Protein AF-A0A8J2ZD52-F1 (afdb_monomer_lite)

Radius of gyration: 16.32 Å; chains: 1; bounding box: 37×43×47 Å

pLDDT: mean 86.63, std 12.31, range [47.31, 97.62]

Foldseek 3Di:
DDDDPDPCDPPLLVLLLLLLQLLLLLLLLLVQQVDPVLADPDPVLNVVLVVLSVQSVVLNVVSLVVCCVQVNDPSSVVSVVNNVVSSVVVVVVHDDSCSSVSSNVSSVSSVVSSCCSVVVVD

Secondary structure (DSSP, 8-state):
----------TTHHHHHHHHHHHHHHHHHHHHT-SGGGS-SSHHHHHHHHHHHHHHHHHHHHHHHHHHHHT-HHHHHHHHHHHHHHHHHHHHT---TTHHHHHHHHHHHHHHHHHHHHHH--

Structure (mmCIF, N/CA/C/O backbone):
data_AF-A0A8J2ZD52-F1
#
_entry.id   AF-A0A8J2ZD52-F1
#
loop_
_atom_site.group_PDB
_atom_site.id
_atom_site.type_symbol
_atom_site.label_atom_id
_atom_site.label_alt_id
_atom_site.label_comp_id
_atom_site.label_asym_id
_atom_site.label_entity_id
_atom_site.label_seq_id
_atom_site.pdbx_PDB_ins_code
_atom_site.Cartn_x
_atom_site.Cartn_y
_atom_site.Cartn_z
_atom_site.occupancy
_atom_site.B_iso_or_equiv
_atom_site.auth_seq_id
_atom_site.auth_comp_id
_atom_site.auth_asym_id
_atom_site.auth_atom_id
_atom_site.pdbx_PDB_model_num
ATOM 1 N N . MET A 1 1 ? -13.606 32.016 28.770 1.00 55.00 1 MET A N 1
ATOM 2 C CA . MET A 1 1 ? -12.824 31.539 27.611 1.00 55.00 1 MET A CA 1
ATOM 3 C C . MET A 1 1 ? -13.197 30.084 27.417 1.00 55.00 1 MET A C 1
ATOM 5 O O . MET A 1 1 ? -12.758 29.250 28.192 1.00 55.00 1 MET A O 1
ATOM 9 N N . GLU A 1 2 ? -14.104 29.817 26.479 1.00 53.78 2 GLU A N 1
ATOM 10 C CA . GLU A 1 2 ? -14.565 28.468 26.140 1.00 53.78 2 GLU A CA 1
ATOM 11 C C . GLU A 1 2 ? -13.387 27.697 25.523 1.00 53.78 2 GLU A C 1
ATOM 13 O O . GLU A 1 2 ? -12.883 28.085 24.465 1.00 53.78 2 GLU A O 1
ATOM 18 N N . SER A 1 3 ? -12.888 26.653 26.186 1.00 60.78 3 SER A N 1
ATOM 19 C CA . SER A 1 3 ? -11.878 25.772 25.598 1.00 60.78 3 SER A CA 1
ATOM 20 C C . SER A 1 3 ? -12.531 24.998 24.456 1.00 60.78 3 SER A C 1
ATOM 22 O O . SER A 1 3 ? -13.351 24.111 24.696 1.00 60.78 3 SER A O 1
ATOM 24 N N . ARG A 1 4 ? -12.201 25.353 23.209 1.00 60.22 4 ARG A N 1
ATOM 25 C CA . ARG A 1 4 ? -12.609 24.572 22.037 1.00 60.22 4 ARG A CA 1
ATOM 26 C C . ARG A 1 4 ? -12.129 23.127 22.219 1.00 60.22 4 ARG A C 1
ATOM 28 O O . ARG A 1 4 ? -10.948 22.944 22.513 1.00 60.22 4 ARG A O 1
ATOM 35 N N . PRO A 1 5 ? -12.993 22.114 22.052 1.00 59.62 5 PRO A N 1
ATOM 36 C CA . PRO A 1 5 ? -12.543 20.734 22.055 1.00 59.62 5 PRO A CA 1
ATOM 37 C C . PRO A 1 5 ? -11.605 20.536 20.861 1.00 59.62 5 PRO A C 1
ATOM 39 O O . PRO A 1 5 ? -12.011 20.685 19.708 1.00 59.62 5 PRO A O 1
ATOM 42 N N . GLU A 1 6 ? -10.336 20.251 21.150 1.00 54.97 6 GLU A N 1
ATOM 43 C CA . GLU A 1 6 ? -9.373 19.794 20.152 1.00 54.97 6 GLU A CA 1
ATOM 44 C C . GLU A 1 6 ? -9.953 18.547 19.468 1.00 54.97 6 GLU A C 1
ATOM 46 O O . GLU A 1 6 ? -10.402 17.629 20.166 1.00 54.97 6 GLU A O 1
ATOM 51 N N . PRO A 1 7 ? -9.999 18.487 18.126 1.00 53.00 7 PRO A N 1
ATOM 52 C CA . PRO A 1 7 ? -10.493 17.311 17.431 1.00 53.00 7 PRO A CA 1
ATOM 53 C C . PRO A 1 7 ? -9.597 16.121 17.782 1.00 53.00 7 PRO A C 1
ATOM 55 O O . PRO A 1 7 ? -8.461 16.007 17.322 1.00 53.00 7 PRO A O 1
ATOM 58 N N . HIS A 1 8 ? -10.117 15.230 18.625 1.00 53.69 8 HIS A N 1
ATOM 59 C CA . HIS A 1 8 ? -9.442 14.007 19.026 1.00 53.69 8 HIS A CA 1
ATOM 60 C C . HIS A 1 8 ? -9.536 13.014 17.866 1.00 53.69 8 HIS A C 1
ATOM 62 O O . HIS A 1 8 ? -10.461 12.207 17.776 1.00 53.69 8 HIS A O 1
ATOM 68 N N . TYR A 1 9 ? -8.611 13.125 16.914 1.00 52.84 9 TYR A N 1
ATOM 69 C CA . TYR A 1 9 ? -8.440 12.086 15.910 1.00 52.84 9 TYR A CA 1
ATOM 70 C C . TYR A 1 9 ? -7.963 10.824 16.632 1.00 52.84 9 TYR A C 1
ATOM 72 O O . TYR A 1 9 ? -6.941 10.897 17.320 1.00 52.84 9 TYR A O 1
ATOM 80 N N . PRO A 1 10 ? -8.669 9.684 16.509 1.00 57.59 10 PRO A N 1
ATOM 81 C CA . PRO A 1 10 ? -8.212 8.448 17.120 1.00 57.59 10 PRO A CA 1
ATOM 82 C C . PRO A 1 10 ? -6.805 8.174 16.597 1.00 57.59 10 PRO A C 1
ATOM 84 O O . PRO A 1 10 ? -6.560 8.209 15.387 1.00 57.59 10 PRO A O 1
ATOM 87 N N . SER A 1 11 ? -5.860 7.970 17.507 1.00 60.28 11 SER A N 1
ATOM 88 C CA . SER A 1 11 ? -4.425 7.902 17.220 1.00 60.28 11 SER A CA 1
ATOM 89 C C . SER A 1 11 ? -4.063 6.793 16.213 1.00 60.28 11 SER A C 1
ATOM 91 O O . SER A 1 11 ? -3.005 6.858 15.588 1.00 60.28 11 SER A O 1
ATOM 93 N N . GLY A 1 12 ? -4.965 5.832 15.968 1.00 61.72 12 GLY A N 1
ATOM 94 C CA . GLY A 1 12 ? -4.857 4.794 14.938 1.00 61.72 12 GLY A CA 1
ATOM 95 C C . GLY A 1 12 ? -5.259 5.212 13.513 1.00 61.72 12 GLY A C 1
ATOM 96 O O . GLY A 1 12 ? -4.877 4.546 12.549 1.00 61.72 12 GLY A O 1
ATOM 97 N N . MET A 1 13 ? -5.970 6.330 13.322 1.00 73.56 13 MET A N 1
ATOM 98 C CA . MET A 1 13 ? -6.476 6.743 12.001 1.00 73.56 13 MET A CA 1
ATOM 99 C C . MET A 1 13 ? -5.361 7.178 11.041 1.00 73.56 13 MET A C 1
ATOM 101 O O . MET A 1 13 ? -5.423 6.890 9.846 1.00 73.56 13 MET A O 1
ATOM 105 N N . GLN A 1 14 ? -4.323 7.845 11.550 1.00 83.31 14 GLN A N 1
ATOM 106 C CA . GLN A 1 14 ? -3.182 8.280 10.740 1.00 83.31 14 GLN A CA 1
ATOM 107 C C . GLN A 1 14 ? -2.326 7.113 10.213 1.00 83.31 14 GLN A C 1
ATOM 109 O O . GLN A 1 14 ? -2.099 7.068 9.000 1.00 83.31 14 GLN A O 1
ATOM 114 N N . PRO A 1 15 ? -1.872 6.147 11.042 1.00 88.69 15 PRO A N 1
ATOM 115 C CA . PRO A 1 15 ? -1.102 5.012 10.535 1.00 88.69 15 PRO A CA 1
ATOM 116 C C . PRO A 1 15 ? -1.939 4.114 9.613 1.00 88.69 15 PRO A C 1
ATOM 118 O O . PRO A 1 15 ? -1.417 3.654 8.596 1.00 88.69 15 PRO A O 1
ATOM 121 N N . PHE A 1 16 ? -3.244 3.959 9.881 1.00 92.25 16 PHE A N 1
ATOM 122 C CA . PHE A 1 16 ? -4.176 3.297 8.966 1.00 92.25 16 PHE A CA 1
ATOM 123 C C . PHE A 1 16 ? -4.179 3.967 7.585 1.00 92.25 16 PHE A C 1
ATOM 125 O O . PHE A 1 16 ? -3.859 3.320 6.587 1.00 92.25 16 PHE A O 1
ATOM 132 N N . LEU A 1 17 ? -4.475 5.270 7.527 1.00 93.62 17 LEU A N 1
ATOM 133 C CA . LEU A 1 17 ? -4.542 6.027 6.277 1.00 93.62 17 LEU A CA 1
ATOM 134 C C . LEU A 1 17 ? -3.231 5.928 5.486 1.00 93.62 17 LEU A C 1
ATOM 136 O O . LEU A 1 17 ? -3.247 5.628 4.291 1.00 93.62 17 LEU A O 1
ATOM 140 N N . LEU A 1 18 ? -2.096 6.145 6.156 1.00 94.56 18 LEU A N 1
ATOM 141 C CA . LEU A 1 18 ? -0.779 6.079 5.526 1.00 94.56 18 LEU A CA 1
ATOM 142 C C . LEU A 1 18 ? -0.466 4.678 5.002 1.00 94.56 18 LEU A C 1
ATOM 144 O O . LEU A 1 18 ? 0.028 4.553 3.882 1.00 94.56 18 LEU A O 1
ATOM 148 N N . SER A 1 19 ? -0.788 3.627 5.762 1.00 95.19 19 SER A N 1
ATOM 149 C CA . SER A 1 19 ? -0.584 2.249 5.308 1.00 95.19 19 SER A CA 1
ATOM 150 C C . SER A 1 19 ? -1.376 1.960 4.029 1.00 95.19 19 SER A C 1
ATOM 152 O O . SER A 1 19 ? -0.798 1.489 3.052 1.00 95.19 19 SER A O 1
ATOM 154 N N . VAL A 1 20 ? -2.661 2.333 3.976 1.00 96.50 20 VAL A N 1
ATOM 155 C CA . VAL A 1 20 ? -3.531 2.120 2.809 1.00 96.50 20 VAL A CA 1
ATOM 156 C C . VAL A 1 20 ? -2.992 2.873 1.590 1.00 96.50 20 VAL A C 1
ATOM 158 O O . VAL A 1 20 ? -2.890 2.303 0.502 1.00 96.50 20 VAL A O 1
ATOM 161 N N . VAL A 1 21 ? -2.587 4.133 1.759 1.00 96.69 21 VAL A N 1
ATOM 162 C CA . VAL A 1 21 ? -2.030 4.946 0.667 1.00 96.69 21 VAL A CA 1
ATOM 163 C C . VAL A 1 21 ? -0.717 4.360 0.141 1.00 96.69 21 VAL A C 1
ATOM 165 O O . VAL A 1 21 ? -0.555 4.220 -1.074 1.00 96.69 21 VAL A O 1
ATOM 168 N N . LEU A 1 22 ? 0.207 3.984 1.028 1.00 96.19 22 LEU A N 1
ATOM 169 C CA . LEU A 1 22 ? 1.513 3.445 0.640 1.00 96.19 22 LEU A CA 1
ATOM 170 C C . LEU A 1 22 ? 1.392 2.067 -0.014 1.00 96.19 22 LEU A C 1
ATOM 172 O O . LEU A 1 22 ? 1.994 1.841 -1.062 1.00 96.19 22 LEU A O 1
ATOM 176 N N . LEU A 1 23 ? 0.582 1.166 0.547 1.00 96.69 23 LEU A N 1
ATOM 177 C CA . LEU A 1 23 ? 0.365 -0.173 -0.007 1.00 96.69 23 LEU A CA 1
ATOM 178 C C . LEU A 1 23 ? -0.280 -0.111 -1.400 1.00 96.69 23 LEU A C 1
ATOM 180 O O . LEU A 1 23 ? 0.178 -0.788 -2.324 1.00 96.69 23 LEU A O 1
ATOM 184 N N . SER A 1 24 ? -1.280 0.759 -1.576 1.00 97.00 24 SER A N 1
ATOM 185 C CA . SER A 1 24 ? -1.884 1.042 -2.883 1.00 97.00 24 SER A CA 1
ATOM 186 C C . SER A 1 24 ? -0.858 1.577 -3.876 1.00 97.00 24 SER A C 1
ATOM 188 O O . SER A 1 24 ? -0.719 1.041 -4.977 1.00 97.00 24 SER A O 1
ATOM 190 N N . GLY A 1 25 ? -0.098 2.603 -3.477 1.00 94.00 25 GLY A N 1
ATOM 191 C CA . GLY A 1 25 ? 0.928 3.209 -4.319 1.00 94.00 25 GLY A CA 1
ATOM 192 C C . GLY A 1 25 ? 1.998 2.199 -4.727 1.00 94.00 25 GLY A C 1
ATOM 193 O O . GLY A 1 25 ? 2.364 2.133 -5.898 1.00 94.00 25 GLY A O 1
ATOM 194 N N . ALA A 1 26 ? 2.456 1.355 -3.802 1.00 94.31 26 ALA A N 1
ATOM 195 C CA . ALA A 1 26 ? 3.426 0.302 -4.082 1.00 94.31 26 ALA A CA 1
ATOM 196 C C . ALA A 1 26 ? 2.921 -0.682 -5.144 1.00 94.31 26 ALA A C 1
ATOM 198 O O . ALA A 1 26 ? 3.643 -0.962 -6.108 1.00 94.31 26 ALA A O 1
ATOM 199 N N . ALA A 1 27 ? 1.686 -1.170 -4.984 1.00 93.62 27 ALA A N 1
ATOM 200 C CA . ALA A 1 27 ? 1.049 -2.090 -5.919 1.00 93.62 27 ALA A CA 1
ATOM 201 C C . ALA A 1 27 ? 0.817 -1.434 -7.291 1.00 93.62 27 ALA A C 1
ATOM 203 O O . ALA A 1 27 ? 1.099 -2.042 -8.324 1.00 93.62 27 ALA A O 1
ATOM 204 N N . PHE A 1 28 ? 0.378 -0.175 -7.320 1.00 93.06 28 PHE A N 1
ATOM 205 C CA . PHE A 1 28 ? 0.145 0.571 -8.555 1.00 93.06 28 PHE A CA 1
ATOM 206 C C . PHE A 1 28 ? 1.445 0.873 -9.317 1.00 93.06 28 PHE A C 1
ATOM 208 O O . PHE A 1 28 ? 1.539 0.663 -10.525 1.00 93.06 28 PHE A O 1
ATOM 215 N N . ILE A 1 29 ? 2.494 1.308 -8.618 1.00 90.94 29 ILE A N 1
ATOM 216 C CA . ILE A 1 29 ? 3.824 1.519 -9.209 1.00 90.94 29 ILE A CA 1
ATOM 217 C C . ILE A 1 29 ? 4.360 0.196 -9.776 1.00 90.94 29 ILE A C 1
ATOM 219 O O . ILE A 1 29 ? 4.927 0.182 -10.873 1.00 90.94 29 ILE A O 1
ATOM 223 N N . HIS A 1 30 ? 4.137 -0.921 -9.074 1.00 90.06 30 HIS A N 1
ATOM 224 C CA . HIS A 1 30 ? 4.529 -2.248 -9.542 1.00 90.06 30 HIS A CA 1
ATOM 225 C C . HIS A 1 30 ? 3.837 -2.627 -10.866 1.00 90.06 30 HIS A C 1
ATOM 227 O O . HIS A 1 30 ? 4.514 -3.068 -11.796 1.00 90.06 30 HIS A O 1
ATOM 233 N N . THR A 1 31 ? 2.523 -2.407 -11.010 1.00 88.75 31 THR A N 1
ATOM 234 C CA . THR A 1 31 ? 1.813 -2.715 -12.272 1.00 88.75 31 THR A CA 1
ATOM 235 C C . THR A 1 31 ? 2.278 -1.843 -13.439 1.00 88.75 31 THR A C 1
ATOM 237 O O . THR A 1 31 ? 2.361 -2.322 -14.570 1.00 88.75 31 THR A O 1
ATOM 240 N N . ARG A 1 32 ? 2.647 -0.584 -13.179 1.00 85.69 32 ARG A N 1
ATOM 241 C CA . ARG A 1 32 ? 3.154 0.349 -14.202 1.00 85.69 32 ARG A CA 1
ATOM 242 C C . ARG A 1 32 ? 4.606 0.095 -14.611 1.00 85.69 32 ARG A C 1
ATOM 244 O O . ARG A 1 32 ? 4.987 0.468 -15.717 1.00 85.69 32 ARG A O 1
ATOM 251 N N . SER A 1 33 ? 5.394 -0.565 -13.764 1.00 82.06 33 SER A N 1
ATOM 252 C CA . SER A 1 33 ? 6.826 -0.818 -14.002 1.00 82.06 33 SER A CA 1
ATOM 253 C C . SER A 1 33 ? 7.113 -2.241 -14.494 1.00 82.06 33 SER A C 1
ATOM 255 O O . SER A 1 33 ? 8.250 -2.696 -14.457 1.00 82.06 33 SER A O 1
ATOM 257 N N . ALA A 1 34 ? 6.092 -2.969 -14.961 1.00 73.38 34 ALA A N 1
ATOM 258 C CA . ALA A 1 34 ? 6.217 -4.371 -15.368 1.00 73.38 34 ALA A CA 1
ATOM 259 C C . ALA A 1 34 ? 7.054 -4.596 -16.646 1.00 73.38 34 ALA A C 1
ATOM 261 O O . ALA A 1 34 ? 7.399 -5.746 -16.950 1.00 73.38 34 ALA A O 1
ATOM 262 N N . VAL A 1 35 ? 7.386 -3.527 -17.379 1.00 78.19 35 VAL A N 1
ATOM 263 C CA . VAL A 1 35 ? 8.206 -3.563 -18.600 1.00 78.19 35 VAL A CA 1
ATOM 264 C C . VAL A 1 35 ? 9.618 -4.068 -18.268 1.00 78.19 35 VAL A C 1
ATOM 266 O O . VAL A 1 35 ? 10.196 -3.579 -17.297 1.00 78.19 35 VAL A O 1
ATOM 269 N N . PRO A 1 36 ? 10.195 -5.016 -19.039 1.00 72.69 36 PRO A N 1
ATOM 270 C CA . PRO A 1 36 ? 11.502 -5.612 -18.738 1.00 72.69 36 PRO A CA 1
ATOM 271 C C . PRO A 1 36 ? 12.624 -4.595 -18.502 1.00 72.69 36 PRO A C 1
ATOM 273 O O . PRO A 1 36 ? 13.424 -4.779 -17.593 1.00 72.69 36 PRO A O 1
ATOM 276 N N . GLU A 1 37 ? 12.629 -3.502 -19.263 1.00 76.81 37 GLU A N 1
ATOM 277 C CA . GLU A 1 37 ? 13.636 -2.432 -19.211 1.00 76.81 37 GLU A CA 1
ATOM 278 C C . GLU A 1 37 ? 13.652 -1.658 -17.886 1.00 76.81 37 GLU A C 1
ATOM 280 O O . GLU A 1 37 ? 14.659 -1.054 -17.529 1.00 76.81 37 GLU A O 1
ATOM 285 N N . MET A 1 38 ? 12.543 -1.678 -17.142 1.00 75.25 38 MET A N 1
ATOM 286 C CA . MET A 1 38 ? 12.415 -1.001 -15.851 1.00 75.25 38 MET A CA 1
ATOM 287 C C . MET A 1 38 ? 12.604 -1.948 -14.668 1.00 75.25 38 MET A C 1
ATOM 289 O O . MET A 1 38 ? 12.500 -1.510 -13.526 1.00 75.25 38 MET A O 1
ATOM 293 N N . ARG A 1 39 ? 12.839 -3.243 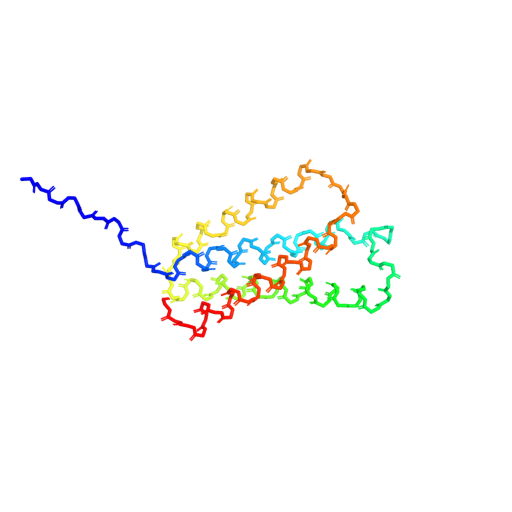-14.896 1.00 81.19 39 ARG A N 1
ATOM 294 C CA . ARG A 1 39 ? 12.957 -4.210 -13.801 1.00 81.19 39 ARG A CA 1
ATOM 295 C C . ARG A 1 39 ? 14.299 -4.070 -13.081 1.00 81.19 39 ARG A C 1
ATOM 297 O O . ARG A 1 39 ? 15.286 -3.659 -13.690 1.00 81.19 39 ARG A O 1
ATOM 304 N N . PRO A 1 40 ? 14.372 -4.451 -11.794 1.00 80.62 40 PRO A N 1
ATOM 305 C CA . PRO A 1 40 ? 15.653 -4.561 -11.110 1.00 80.62 40 PRO A CA 1
ATOM 306 C C . PRO A 1 40 ? 16.604 -5.487 -11.885 1.00 80.62 40 PRO A C 1
ATOM 308 O O . PRO A 1 40 ? 16.240 -6.614 -12.209 1.00 80.62 40 PRO A O 1
ATOM 311 N N . ALA A 1 41 ? 17.831 -5.030 -12.152 1.00 84.38 41 ALA A N 1
ATOM 312 C CA . ALA A 1 41 ? 18.820 -5.798 -12.919 1.00 84.38 41 ALA A CA 1
ATOM 313 C C . ALA A 1 41 ? 19.261 -7.097 -12.214 1.00 84.38 41 ALA A C 1
ATOM 315 O O . ALA A 1 41 ? 19.651 -8.068 -12.856 1.00 84.38 41 ALA A O 1
ATOM 316 N N . ASN A 1 42 ? 19.191 -7.124 -10.881 1.00 86.81 42 ASN A N 1
ATOM 317 C CA . ASN A 1 42 ? 19.498 -8.306 -10.085 1.00 86.81 42 ASN A CA 1
ATOM 318 C C . ASN A 1 42 ? 18.278 -9.242 -10.011 1.00 86.81 42 ASN A C 1
ATOM 320 O O . ASN A 1 42 ? 17.214 -8.842 -9.535 1.00 86.81 42 ASN A O 1
ATOM 324 N N . ALA A 1 43 ? 18.463 -10.513 -10.379 1.00 88.44 43 ALA A N 1
ATOM 325 C CA . ALA A 1 43 ? 17.428 -11.548 -10.333 1.00 88.44 43 ALA A CA 1
ATOM 326 C C . ALA A 1 43 ? 16.794 -11.722 -8.940 1.00 88.44 43 ALA A C 1
ATOM 328 O O . ALA A 1 43 ? 15.587 -11.952 -8.830 1.00 88.44 43 ALA A O 1
ATOM 329 N N . THR A 1 44 ? 17.575 -11.589 -7.864 1.00 89.19 44 THR A N 1
ATOM 330 C CA . THR A 1 44 ? 17.045 -11.660 -6.493 1.00 89.19 44 THR A CA 1
ATOM 331 C C . THR A 1 44 ? 16.157 -10.457 -6.186 1.00 89.19 44 THR A C 1
ATOM 333 O O . THR A 1 44 ? 15.066 -10.621 -5.643 1.00 89.19 44 THR A O 1
ATOM 336 N N . ALA A 1 45 ? 16.582 -9.256 -6.585 1.00 86.00 45 ALA A N 1
ATOM 337 C CA . ALA A 1 45 ? 15.807 -8.035 -6.386 1.00 86.00 45 ALA A CA 1
ATOM 338 C C . ALA A 1 45 ? 14.504 -8.047 -7.200 1.00 86.00 45 ALA A C 1
ATOM 340 O O . ALA A 1 45 ? 13.468 -7.647 -6.682 1.00 86.00 45 ALA A O 1
ATOM 341 N N . ASP A 1 46 ? 14.520 -8.574 -8.428 1.00 88.44 46 ASP A N 1
ATOM 342 C CA . ASP A 1 46 ? 13.312 -8.750 -9.246 1.00 88.44 46 ASP A CA 1
ATOM 343 C C . ASP A 1 46 ? 12.303 -9.707 -8.585 1.00 88.44 46 ASP A C 1
ATOM 345 O O . ASP A 1 46 ? 11.106 -9.416 -8.531 1.00 88.44 46 ASP A O 1
ATOM 349 N N . ARG A 1 47 ? 12.771 -10.822 -8.002 1.00 90.25 47 ARG A N 1
ATOM 350 C CA . ARG A 1 47 ? 11.902 -11.742 -7.243 1.00 90.25 47 ARG A CA 1
ATOM 351 C C . ARG A 1 47 ? 11.297 -11.074 -6.011 1.00 90.25 47 ARG A C 1
ATOM 353 O O . ARG A 1 47 ? 10.090 -11.186 -5.801 1.00 90.25 47 ARG A O 1
ATOM 360 N N . VAL A 1 48 ? 12.118 -10.383 -5.217 1.00 91.12 48 VAL A N 1
ATOM 361 C CA . VAL A 1 48 ? 11.665 -9.667 -4.012 1.00 91.12 48 VAL A CA 1
ATOM 362 C C . VAL A 1 48 ? 10.661 -8.581 -4.382 1.00 91.12 48 VAL A C 1
ATOM 364 O O . VAL A 1 48 ? 9.607 -8.492 -3.762 1.00 91.12 48 VAL A O 1
ATOM 367 N N . TRP A 1 49 ? 10.935 -7.805 -5.427 1.00 91.12 49 TRP A N 1
ATOM 368 C CA . TRP A 1 49 ? 10.042 -6.759 -5.913 1.00 91.12 49 TRP A CA 1
ATOM 369 C C . TRP A 1 49 ? 8.679 -7.314 -6.355 1.00 91.12 49 TRP A C 1
ATOM 371 O O . TRP A 1 49 ? 7.644 -6.783 -5.949 1.00 91.12 49 TRP A O 1
ATOM 381 N N . LYS A 1 50 ? 8.654 -8.433 -7.090 1.00 91.25 50 LYS A N 1
ATOM 382 C CA . LYS A 1 50 ? 7.409 -9.126 -7.475 1.00 91.25 50 LYS A CA 1
ATOM 383 C C . LYS A 1 50 ? 6.621 -9.643 -6.277 1.00 91.25 50 LYS A C 1
ATOM 385 O O . LYS A 1 50 ? 5.389 -9.568 -6.260 1.00 91.25 50 LYS A O 1
ATOM 390 N N . LEU A 1 51 ? 7.323 -10.192 -5.287 1.00 93.25 51 LEU A N 1
ATOM 391 C CA . LEU A 1 51 ? 6.704 -10.668 -4.054 1.00 93.25 51 LEU A CA 1
ATOM 392 C C . LEU A 1 51 ? 6.112 -9.499 -3.260 1.00 93.25 51 LEU A C 1
ATOM 394 O O . LEU A 1 51 ? 4.950 -9.570 -2.866 1.00 93.25 51 LEU A O 1
ATOM 398 N N . LEU A 1 52 ? 6.870 -8.412 -3.095 1.00 91.81 52 LEU A N 1
ATOM 399 C CA . LEU A 1 52 ? 6.427 -7.196 -2.414 1.00 91.81 52 LEU A CA 1
ATOM 400 C C . LEU A 1 52 ? 5.236 -6.547 -3.114 1.00 91.81 52 LEU A C 1
ATOM 402 O O . LEU A 1 52 ? 4.308 -6.134 -2.432 1.00 91.81 52 LEU A O 1
ATOM 406 N N . GLY A 1 53 ? 5.205 -6.505 -4.449 1.00 91.44 53 GLY A N 1
ATOM 407 C CA . GLY A 1 53 ? 4.059 -5.978 -5.194 1.00 91.44 53 GLY A CA 1
ATOM 408 C C . GLY A 1 53 ? 2.769 -6.758 -4.918 1.00 91.44 53 GLY A C 1
ATOM 409 O O . GLY A 1 53 ? 1.719 -6.165 -4.667 1.00 91.44 53 GLY A O 1
ATOM 410 N N . ARG A 1 54 ? 2.851 -8.095 -4.897 1.00 93.88 54 ARG A N 1
ATOM 411 C CA . ARG A 1 54 ? 1.716 -8.967 -4.542 1.00 93.88 54 ARG A CA 1
ATOM 412 C C . ARG A 1 54 ? 1.312 -8.821 -3.078 1.00 93.88 54 ARG A C 1
ATOM 414 O O . ARG A 1 54 ? 0.126 -8.678 -2.791 1.00 93.88 54 ARG A O 1
ATOM 421 N N . ALA A 1 55 ? 2.285 -8.836 -2.170 1.00 94.12 55 ALA A N 1
ATOM 422 C CA . ALA A 1 55 ? 2.047 -8.675 -0.741 1.00 94.12 55 ALA A CA 1
ATOM 423 C C . ALA A 1 55 ? 1.403 -7.317 -0.435 1.00 94.12 55 ALA A C 1
ATOM 425 O O . ALA A 1 55 ? 0.435 -7.263 0.315 1.00 94.12 55 ALA A O 1
ATOM 426 N N . ALA A 1 56 ? 1.878 -6.243 -1.070 1.00 94.56 56 ALA A N 1
ATOM 427 C CA . ALA A 1 56 ? 1.327 -4.905 -0.909 1.00 94.56 56 ALA A CA 1
ATOM 428 C C . ALA A 1 56 ? -0.131 -4.823 -1.374 1.00 94.56 56 ALA A C 1
ATOM 430 O O . ALA A 1 56 ? -0.964 -4.267 -0.664 1.00 94.56 56 ALA A O 1
ATOM 431 N N . PHE A 1 57 ? -0.465 -5.427 -2.519 1.00 96.00 57 PHE A N 1
ATOM 432 C CA . PHE A 1 57 ? -1.846 -5.467 -3.005 1.00 96.00 57 PHE A CA 1
ATOM 433 C C . PHE A 1 57 ? -2.781 -6.237 -2.059 1.00 96.00 57 PHE A C 1
ATOM 435 O O . PHE A 1 57 ? -3.859 -5.750 -1.718 1.00 96.00 57 PHE A O 1
ATOM 442 N N . LEU A 1 58 ? -2.361 -7.420 -1.599 1.00 96.75 58 LEU A N 1
ATOM 443 C CA . LEU A 1 58 ? -3.152 -8.224 -0.662 1.00 96.75 58 LEU A CA 1
ATOM 444 C C . LEU A 1 58 ? -3.316 -7.523 0.690 1.00 96.75 58 LEU A C 1
ATOM 446 O O . LEU A 1 58 ? -4.415 -7.500 1.241 1.00 96.75 58 LEU A O 1
ATOM 450 N N . ALA A 1 59 ? -2.250 -6.910 1.204 1.00 95.12 59 ALA A N 1
ATOM 451 C CA . ALA A 1 59 ? -2.296 -6.151 2.447 1.00 95.12 59 ALA A CA 1
ATOM 452 C C . ALA A 1 59 ? -3.169 -4.897 2.322 1.00 95.12 59 ALA A C 1
ATOM 454 O O . ALA A 1 59 ? -3.889 -4.573 3.259 1.00 95.12 59 ALA A O 1
ATOM 455 N N . TRP A 1 60 ? -3.162 -4.219 1.172 1.00 97.62 60 TRP A N 1
ATOM 456 C CA . TRP A 1 60 ? -4.053 -3.089 0.913 1.00 97.62 60 TRP A CA 1
ATOM 457 C C . TRP A 1 60 ? -5.528 -3.501 1.001 1.00 97.62 60 TRP A C 1
ATOM 459 O O . TRP A 1 60 ? -6.293 -2.875 1.734 1.00 97.62 60 TRP A O 1
ATOM 469 N N . LEU A 1 61 ? -5.913 -4.597 0.333 1.00 96.88 61 LEU A N 1
ATOM 470 C CA . LEU A 1 61 ? -7.266 -5.156 0.445 1.00 96.88 61 LEU A CA 1
ATOM 471 C C . LEU A 1 61 ? -7.597 -5.548 1.889 1.00 96.88 61 LEU A C 1
ATOM 473 O O . LEU A 1 61 ? -8.669 -5.212 2.390 1.00 96.88 61 LEU A O 1
ATOM 477 N N . GLY A 1 62 ? -6.663 -6.217 2.569 1.00 96.44 62 GLY A N 1
ATOM 478 C CA . GLY A 1 62 ? -6.811 -6.603 3.970 1.00 96.44 62 GLY A CA 1
ATOM 479 C C . GLY A 1 62 ? -7.039 -5.403 4.888 1.00 96.44 62 GLY A C 1
ATOM 480 O O . GLY A 1 62 ? -7.934 -5.446 5.729 1.00 96.44 62 GLY A O 1
ATOM 481 N N . MET A 1 63 ? -6.301 -4.309 4.687 1.00 95.25 63 MET A N 1
ATOM 482 C CA . MET A 1 63 ? -6.470 -3.078 5.457 1.00 95.25 63 MET A CA 1
ATOM 483 C C . MET A 1 63 ? -7.814 -2.408 5.183 1.00 95.25 63 MET A C 1
ATOM 485 O O . MET A 1 63 ? -8.439 -1.940 6.125 1.00 95.25 63 MET A O 1
ATOM 489 N N . LEU A 1 64 ? -8.317 -2.404 3.945 1.00 96.44 64 LEU A N 1
ATOM 490 C CA . LEU A 1 64 ? -9.660 -1.882 3.667 1.00 96.44 64 LEU A CA 1
ATOM 491 C C . LEU A 1 64 ? -10.742 -2.681 4.403 1.00 96.44 64 LEU A C 1
ATOM 493 O O . LEU A 1 64 ? -11.604 -2.088 5.048 1.00 96.44 64 LEU A O 1
ATOM 497 N N . VAL A 1 65 ? -10.671 -4.015 4.368 1.00 96.50 65 VAL A N 1
ATOM 498 C CA . VAL A 1 65 ? -11.597 -4.875 5.124 1.00 96.50 65 VAL A CA 1
ATOM 499 C C . VAL A 1 65 ? -11.470 -4.608 6.624 1.00 96.50 65 VAL A C 1
ATOM 501 O O . VAL A 1 65 ? -12.476 -4.408 7.303 1.00 96.50 65 VAL A O 1
ATOM 504 N N . TRP A 1 66 ? -10.241 -4.540 7.139 1.00 94.25 66 TRP A N 1
ATOM 505 C CA . TRP A 1 66 ? -9.978 -4.233 8.543 1.00 94.25 66 TRP A CA 1
ATOM 506 C C . TRP A 1 66 ? -10.558 -2.872 8.951 1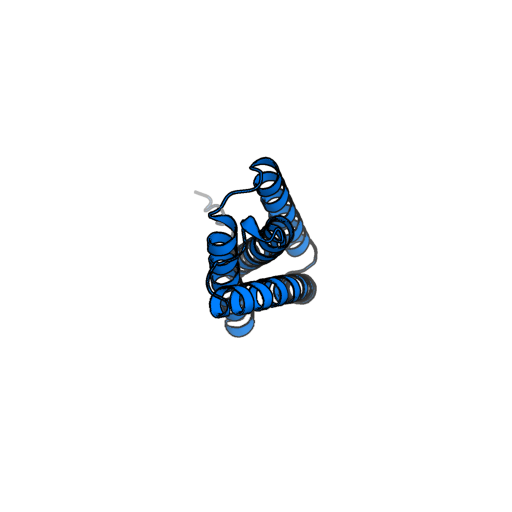.00 94.25 66 TRP A C 1
ATOM 508 O O . TRP A 1 66 ? -11.200 -2.782 9.997 1.00 94.25 66 TRP A O 1
ATOM 518 N N . GLY A 1 67 ? -10.401 -1.850 8.106 1.00 92.00 67 GLY A N 1
ATOM 519 C CA . GLY A 1 67 ? -10.928 -0.504 8.314 1.00 92.00 67 GLY A CA 1
ATOM 520 C C . GLY A 1 67 ? -12.452 -0.478 8.390 1.00 92.00 67 GLY A C 1
ATOM 521 O O . GLY A 1 67 ? -12.995 0.124 9.314 1.00 92.00 67 GLY A O 1
ATOM 522 N N . VAL A 1 68 ? -13.152 -1.187 7.494 1.00 94.38 68 VAL A N 1
ATOM 523 C CA . VAL A 1 68 ? -14.622 -1.293 7.561 1.00 94.38 68 VAL A CA 1
ATOM 524 C C . VAL A 1 68 ? -15.058 -1.922 8.884 1.00 94.38 68 VAL A C 1
ATOM 526 O O . VAL A 1 68 ? -16.004 -1.436 9.500 1.00 94.38 68 VAL A O 1
ATOM 529 N N . VAL A 1 69 ? -14.361 -2.972 9.326 1.00 93.94 69 VAL A N 1
ATOM 530 C CA . VAL A 1 69 ? -14.711 -3.727 10.539 1.00 93.94 69 VAL A CA 1
ATOM 531 C C . VAL A 1 69 ? -14.412 -2.946 11.827 1.00 93.94 69 VAL A C 1
ATOM 533 O O . VAL A 1 69 ? -15.193 -3.046 12.768 1.00 93.94 69 VAL A O 1
ATOM 536 N N . HIS A 1 70 ? -13.316 -2.179 11.890 1.00 89.62 70 HIS A N 1
ATOM 537 C CA . HIS A 1 70 ? -12.838 -1.565 13.144 1.00 89.62 70 HIS A CA 1
ATOM 538 C C . HIS A 1 70 ? -13.019 -0.041 13.223 1.00 89.62 70 HIS A C 1
ATOM 540 O O . HIS A 1 70 ? -13.242 0.481 14.310 1.00 89.62 70 HIS A O 1
ATOM 546 N N . LEU A 1 71 ? -12.926 0.681 12.102 1.00 87.31 71 LEU A N 1
ATOM 547 C CA . LEU A 1 71 ? -13.026 2.151 12.046 1.00 87.31 71 LEU A CA 1
ATOM 548 C C . LEU A 1 71 ? -14.343 2.635 11.418 1.00 87.31 71 LEU A C 1
ATOM 550 O O . LEU A 1 71 ? -14.705 3.805 11.542 1.00 87.31 71 LEU A O 1
ATOM 554 N N . GLY A 1 72 ? -15.059 1.745 10.730 1.00 90.12 72 GLY A N 1
ATOM 555 C CA . GLY A 1 72 ? -16.292 2.043 10.016 1.00 90.12 72 GLY A CA 1
ATOM 556 C C . GLY A 1 72 ? -16.081 2.451 8.555 1.00 90.12 72 GLY A C 1
ATOM 557 O O . GLY A 1 72 ? -14.967 2.585 8.037 1.00 90.12 72 GLY A O 1
ATOM 558 N N . ILE A 1 73 ? -17.202 2.639 7.857 1.00 93.06 73 ILE A N 1
ATOM 559 C CA . ILE A 1 73 ? -17.224 2.837 6.401 1.00 93.06 73 ILE A CA 1
ATOM 560 C C . ILE A 1 73 ? -16.619 4.188 6.006 1.00 93.06 73 ILE A C 1
ATOM 562 O O . ILE A 1 73 ? -15.840 4.250 5.057 1.00 93.06 73 ILE A O 1
ATOM 566 N N . LEU A 1 74 ? -16.945 5.267 6.725 1.00 92.19 74 LEU A N 1
ATOM 567 C CA . LEU A 1 74 ? -16.552 6.617 6.316 1.00 92.19 74 LEU A CA 1
ATOM 568 C C . LEU A 1 74 ? -15.022 6.832 6.342 1.00 92.19 74 LEU A C 1
ATOM 570 O O . LEU A 1 74 ? -14.488 7.248 5.312 1.00 92.19 74 LEU A O 1
ATOM 574 N N . PRO A 1 75 ? -14.276 6.493 7.417 1.00 90.56 75 PRO A N 1
ATOM 575 C CA . PRO A 1 75 ? -12.812 6.609 7.412 1.00 90.56 75 PRO A CA 1
ATOM 576 C C . PRO A 1 75 ? -12.153 5.717 6.356 1.00 90.56 75 PRO A C 1
ATOM 578 O O . PRO A 1 75 ? -11.169 6.107 5.726 1.00 90.56 75 PRO A O 1
ATOM 581 N N . THR A 1 76 ? -12.725 4.537 6.113 1.00 93.94 76 THR A N 1
ATOM 582 C CA . THR A 1 76 ? -12.230 3.608 5.093 1.00 93.94 76 THR A CA 1
ATOM 583 C C . THR A 1 76 ? -12.427 4.152 3.683 1.00 93.94 76 THR A C 1
ATOM 585 O O . THR A 1 76 ? -11.513 4.067 2.864 1.00 93.94 76 THR A O 1
ATOM 588 N N . LEU A 1 77 ? -13.578 4.770 3.399 1.00 95.56 77 LEU A N 1
ATOM 589 C CA . LEU A 1 77 ? -13.823 5.459 2.132 1.00 95.56 77 LEU A CA 1
ATOM 590 C C . LEU A 1 77 ? -12.844 6.615 1.926 1.00 95.56 77 LEU A C 1
ATOM 592 O O . LEU A 1 77 ? -12.310 6.761 0.830 1.00 95.56 77 LEU A O 1
ATOM 596 N N . VAL A 1 78 ? -12.555 7.398 2.969 1.00 94.44 78 VAL A N 1
ATOM 597 C CA . VAL A 1 78 ? -11.546 8.466 2.894 1.00 94.44 78 VAL A CA 1
ATOM 598 C C . VAL A 1 78 ? -10.171 7.892 2.545 1.00 94.44 78 VAL A C 1
ATOM 600 O O . VAL A 1 78 ? -9.510 8.408 1.644 1.00 94.44 78 VAL A O 1
ATOM 603 N N . ALA A 1 79 ? -9.753 6.800 3.191 1.00 94.62 79 ALA A N 1
ATOM 604 C CA . ALA A 1 79 ? -8.472 6.161 2.895 1.00 94.62 79 ALA A CA 1
ATOM 605 C C . ALA A 1 79 ? -8.413 5.561 1.484 1.00 94.62 79 ALA A C 1
ATOM 607 O O . ALA A 1 79 ? -7.407 5.713 0.785 1.00 94.62 79 ALA A O 1
ATOM 608 N N . LEU A 1 80 ? -9.508 4.947 1.031 1.00 96.56 80 LEU A N 1
ATOM 609 C CA . LEU A 1 80 ? -9.650 4.462 -0.336 1.00 96.56 80 LEU A CA 1
ATOM 610 C C . LEU A 1 80 ? -9.501 5.614 -1.338 1.00 96.56 80 LEU A C 1
ATOM 612 O O . LEU A 1 80 ? -8.643 5.546 -2.217 1.00 96.56 80 LEU A O 1
ATOM 616 N N . LEU A 1 81 ? -10.270 6.692 -1.185 1.00 97.31 81 LEU A N 1
ATOM 617 C CA . LEU A 1 81 ? -10.219 7.848 -2.083 1.00 97.31 81 LEU A CA 1
ATOM 618 C C . LEU A 1 81 ? -8.842 8.520 -2.079 1.00 97.31 81 LEU A C 1
ATOM 620 O O . LEU A 1 81 ? -8.325 8.846 -3.146 1.00 97.31 81 LEU A O 1
ATOM 624 N N . ALA A 1 82 ? -8.209 8.659 -0.912 1.00 95.44 82 ALA A N 1
ATOM 625 C CA . ALA A 1 82 ? -6.846 9.173 -0.805 1.00 95.44 82 ALA A CA 1
ATOM 626 C C . ALA A 1 82 ? -5.848 8.293 -1.575 1.00 95.44 82 ALA A C 1
ATOM 628 O O . ALA A 1 82 ? -5.009 8.804 -2.319 1.00 95.44 82 ALA A O 1
ATOM 629 N N . SER A 1 83 ? -5.968 6.968 -1.457 1.00 95.25 83 SER A N 1
ATOM 630 C CA . SER A 1 83 ? -5.104 6.028 -2.176 1.00 95.25 83 SER A CA 1
ATOM 631 C C . SER A 1 83 ? -5.286 6.109 -3.698 1.00 95.25 83 SER A C 1
ATOM 633 O O . SER A 1 83 ? -4.301 6.099 -4.440 1.00 95.25 83 SER A O 1
ATOM 635 N N . LEU A 1 84 ? -6.524 6.290 -4.170 1.00 95.31 84 LEU A N 1
ATOM 636 C CA . LEU A 1 84 ? -6.829 6.489 -5.587 1.00 95.31 84 LEU A CA 1
ATOM 637 C C . LEU A 1 84 ? -6.305 7.835 -6.101 1.00 95.31 84 LEU A C 1
ATOM 639 O O . LEU A 1 84 ? -5.736 7.887 -7.190 1.00 95.31 84 LEU A O 1
ATOM 643 N N . ALA A 1 85 ? -6.436 8.907 -5.315 1.00 96.31 85 ALA A N 1
ATOM 644 C CA . ALA A 1 85 ? -5.909 10.223 -5.664 1.00 96.31 85 ALA A CA 1
ATOM 645 C C . ALA A 1 85 ? -4.380 10.190 -5.816 1.00 96.31 85 ALA A C 1
ATOM 647 O O . ALA A 1 85 ? -3.838 10.698 -6.800 1.00 96.31 85 ALA A O 1
ATOM 648 N N . VAL A 1 86 ? -3.676 9.524 -4.895 1.00 94.31 86 VAL A N 1
ATOM 649 C CA . VAL A 1 86 ? -2.223 9.328 -4.996 1.00 94.31 86 VAL A CA 1
ATOM 650 C C . VAL A 1 86 ? -1.863 8.505 -6.232 1.00 94.31 86 VAL A C 1
ATOM 652 O O . VAL A 1 86 ? -0.961 8.898 -6.973 1.00 94.31 86 VAL A O 1
ATOM 655 N N . ASN A 1 87 ? -2.589 7.423 -6.524 1.00 94.94 87 ASN A N 1
ATOM 656 C CA . ASN A 1 87 ? -2.366 6.643 -7.744 1.00 94.94 87 ASN A CA 1
ATOM 657 C C . ASN A 1 87 ? -2.580 7.480 -9.014 1.00 94.94 87 ASN A C 1
ATOM 659 O O . ASN A 1 87 ? -1.796 7.360 -9.954 1.00 94.94 87 ASN A O 1
ATOM 663 N N . ALA A 1 88 ? -3.584 8.361 -9.043 1.00 93.94 88 ALA A N 1
ATOM 664 C CA . ALA A 1 88 ? -3.824 9.266 -10.165 1.00 93.94 88 ALA A CA 1
ATOM 665 C C . ALA A 1 88 ? -2.662 10.258 -10.360 1.00 93.94 88 ALA A C 1
ATOM 667 O O . ALA A 1 88 ? -2.188 10.436 -11.482 1.00 93.94 88 ALA A O 1
ATOM 668 N N . LEU A 1 89 ? -2.139 10.840 -9.275 1.00 92.69 89 LEU A N 1
ATOM 669 C CA . LEU A 1 89 ? -0.955 11.711 -9.323 1.00 92.69 89 LEU A CA 1
ATOM 670 C C . LEU A 1 89 ? 0.294 10.961 -9.802 1.00 92.69 89 LEU A C 1
ATOM 672 O O . LEU A 1 89 ? 1.101 11.491 -10.566 1.00 92.69 89 LEU A O 1
ATOM 676 N N . ILE A 1 90 ? 0.458 9.716 -9.360 1.00 90.25 90 ILE A N 1
ATOM 677 C CA . ILE A 1 90 ? 1.539 8.834 -9.797 1.00 90.25 90 ILE A CA 1
ATOM 678 C C . ILE A 1 90 ? 1.389 8.535 -11.297 1.00 90.25 90 ILE A C 1
ATOM 680 O O . ILE A 1 90 ? 2.358 8.670 -12.043 1.00 90.25 90 ILE A O 1
ATOM 684 N N . ALA A 1 91 ? 0.179 8.216 -11.766 1.00 89.88 91 ALA A N 1
ATOM 685 C CA . ALA A 1 91 ? -0.105 7.904 -13.166 1.00 89.88 91 ALA A CA 1
ATOM 686 C C . ALA A 1 91 ? 0.295 9.037 -14.128 1.00 89.88 91 ALA A C 1
ATOM 688 O O . ALA A 1 91 ? 0.810 8.759 -15.211 1.00 89.88 91 ALA A O 1
ATOM 689 N N . GLN A 1 92 ? 0.130 10.296 -13.709 1.00 90.75 92 GLN A N 1
ATOM 690 C CA . GLN A 1 92 ? 0.501 11.479 -14.496 1.00 90.75 92 GLN A CA 1
ATOM 691 C C . GLN A 1 92 ? 2.016 11.629 -14.715 1.00 90.75 92 GLN A C 1
ATOM 693 O O . GLN A 1 92 ? 2.435 12.284 -15.664 1.00 90.75 92 GLN A O 1
ATOM 698 N N . ARG A 1 93 ? 2.864 11.035 -13.863 1.00 84.38 93 ARG A N 1
ATOM 699 C CA . ARG A 1 93 ? 4.327 11.240 -13.905 1.00 84.38 93 ARG A CA 1
ATOM 700 C C . ARG A 1 93 ? 5.072 10.375 -14.925 1.00 84.38 93 ARG A C 1
ATOM 702 O O . ARG A 1 93 ? 6.274 10.582 -15.100 1.00 84.38 93 ARG A O 1
ATOM 709 N N . GLY A 1 94 ? 4.378 9.445 -15.585 1.00 79.94 94 GLY A N 1
ATOM 710 C CA . GLY A 1 94 ? 4.959 8.532 -16.571 1.00 79.94 94 GLY A CA 1
ATOM 711 C C . GLY A 1 94 ? 5.974 7.532 -15.982 1.00 79.94 94 GLY A C 1
ATOM 712 O O . GLY A 1 94 ? 6.304 7.595 -14.796 1.00 79.94 94 GLY A O 1
ATOM 713 N N . PRO A 1 95 ? 6.464 6.579 -16.793 1.00 78.88 95 PRO A N 1
ATOM 714 C CA . PRO A 1 95 ? 7.456 5.594 -16.361 1.00 78.88 95 PRO A CA 1
ATOM 715 C C . PRO A 1 95 ? 8.782 6.271 -15.980 1.00 78.88 95 PRO A C 1
ATOM 717 O O . PRO A 1 95 ? 9.279 7.118 -16.721 1.00 78.88 95 PRO A O 1
ATOM 720 N N . ARG A 1 96 ? 9.377 5.907 -14.832 1.00 83.56 96 ARG A N 1
ATOM 721 C CA . ARG A 1 96 ? 10.744 6.339 -14.478 1.00 83.56 96 ARG A CA 1
ATOM 722 C C . ARG A 1 96 ? 11.584 5.171 -13.939 1.00 83.56 96 ARG A C 1
ATOM 724 O O . ARG A 1 96 ? 11.042 4.318 -13.238 1.00 83.56 96 ARG A O 1
ATOM 731 N N . PRO A 1 97 ? 12.913 5.179 -14.140 1.00 81.94 97 PRO A N 1
ATOM 732 C CA . PRO A 1 97 ? 13.799 4.104 -13.673 1.00 81.94 97 PRO A CA 1
ATOM 733 C C . PRO A 1 97 ? 13.791 3.885 -12.152 1.00 81.94 97 PRO A C 1
ATOM 735 O O . PRO A 1 97 ? 14.061 2.791 -11.678 1.00 81.94 97 PRO A O 1
ATOM 738 N N . ALA A 1 98 ? 13.460 4.918 -11.369 1.00 86.19 98 ALA A N 1
ATOM 739 C CA . ALA A 1 98 ? 13.420 4.846 -9.906 1.00 86.19 98 ALA A CA 1
ATOM 740 C C . ALA A 1 98 ? 12.149 4.175 -9.337 1.00 86.19 98 ALA A C 1
ATOM 742 O O . ALA A 1 98 ? 12.063 3.951 -8.128 1.00 86.19 98 ALA A O 1
ATOM 743 N N . TRP A 1 99 ? 11.151 3.861 -10.173 1.00 88.81 99 TRP A N 1
ATOM 744 C CA . TRP A 1 99 ? 9.855 3.334 -9.724 1.00 88.81 99 TRP A CA 1
ATOM 745 C C . TRP A 1 99 ? 9.940 2.001 -8.971 1.00 88.81 99 TRP A C 1
ATOM 747 O O . TRP A 1 99 ? 9.298 1.898 -7.927 1.00 88.81 99 TRP A O 1
ATOM 757 N N . PRO A 1 100 ? 10.732 0.999 -9.398 1.00 87.25 100 PRO A N 1
ATOM 758 C CA . PRO A 1 100 ? 10.851 -0.248 -8.646 1.00 87.25 100 PRO A CA 1
ATOM 759 C C . PRO A 1 100 ? 11.375 -0.019 -7.226 1.00 87.25 100 PRO A C 1
ATOM 761 O O . PRO A 1 100 ? 10.828 -0.569 -6.274 1.00 87.25 100 PRO A O 1
ATOM 764 N N . GLY A 1 101 ? 12.384 0.846 -7.071 1.00 88.81 101 GLY A N 1
ATOM 765 C CA . GLY A 1 101 ? 12.918 1.223 -5.762 1.00 88.81 101 GLY A CA 1
ATOM 766 C C . GLY A 1 101 ? 11.864 1.890 -4.879 1.00 88.81 101 GLY A C 1
ATOM 767 O O . GLY A 1 101 ? 11.680 1.496 -3.729 1.00 88.81 101 GLY A O 1
ATOM 768 N N . LEU A 1 102 ? 11.112 2.840 -5.442 1.00 91.12 102 LEU A N 1
ATOM 769 C CA . LEU A 1 102 ? 10.038 3.529 -4.725 1.00 91.12 102 LEU A CA 1
ATOM 770 C C . LEU A 1 102 ? 8.894 2.580 -4.332 1.00 91.12 102 LEU A C 1
ATOM 772 O O . LEU A 1 102 ? 8.383 2.670 -3.220 1.00 91.12 102 LEU A O 1
ATOM 776 N N . SER A 1 103 ? 8.525 1.644 -5.212 1.00 92.38 103 SER A N 1
ATOM 777 C CA . SER A 1 103 ? 7.523 0.606 -4.929 1.00 92.38 103 SER A CA 1
ATOM 778 C C . SER A 1 103 ? 7.952 -0.275 -3.760 1.00 92.38 103 SER A C 1
ATOM 780 O O . SER A 1 103 ? 7.155 -0.497 -2.852 1.00 92.38 103 SER A O 1
ATOM 782 N N . MET A 1 104 ? 9.208 -0.734 -3.736 1.00 92.50 104 MET A N 1
ATOM 783 C CA . MET A 1 104 ? 9.724 -1.538 -2.623 1.00 92.50 104 MET A CA 1
ATOM 784 C C . MET A 1 104 ? 9.712 -0.757 -1.310 1.00 92.50 104 MET A C 1
ATOM 786 O O . MET A 1 104 ? 9.284 -1.295 -0.293 1.00 92.50 104 MET A O 1
ATOM 790 N N . PHE A 1 105 ? 10.124 0.513 -1.338 1.00 94.38 105 PHE A N 1
ATOM 791 C CA . PHE A 1 105 ? 10.076 1.380 -0.163 1.00 94.38 105 PHE A CA 1
ATOM 792 C C . PHE A 1 105 ? 8.641 1.534 0.362 1.00 94.38 105 PHE A C 1
ATOM 794 O O . PHE A 1 105 ? 8.378 1.243 1.527 1.00 94.38 105 PHE A O 1
ATOM 801 N N . PHE A 1 106 ? 7.690 1.887 -0.506 1.00 94.31 106 PHE A N 1
ATOM 802 C CA . PHE A 1 106 ? 6.279 1.995 -0.131 1.00 94.31 106 PHE A CA 1
ATOM 803 C C . PHE A 1 106 ? 5.696 0.671 0.371 1.00 94.31 106 PHE A C 1
ATOM 805 O O . PHE A 1 106 ? 4.925 0.683 1.327 1.00 94.31 106 PHE A O 1
ATOM 812 N N . ALA A 1 107 ? 6.077 -0.464 -0.221 1.00 94.38 107 ALA A N 1
ATOM 813 C CA . ALA A 1 107 ? 5.621 -1.775 0.224 1.00 94.38 107 ALA A CA 1
ATOM 814 C C . ALA A 1 107 ? 6.127 -2.086 1.636 1.00 94.38 107 ALA A C 1
ATOM 816 O O . ALA A 1 107 ? 5.331 -2.450 2.495 1.00 94.38 107 ALA A O 1
ATOM 817 N N . VAL A 1 108 ? 7.424 -1.908 1.902 1.00 95.19 108 VAL A N 1
ATOM 818 C CA . VAL A 1 108 ? 8.017 -2.197 3.217 1.00 95.19 108 VAL A CA 1
ATOM 819 C C . VAL A 1 108 ? 7.448 -1.267 4.288 1.00 95.19 108 VAL A C 1
ATOM 821 O O . VAL A 1 108 ? 6.994 -1.744 5.328 1.00 95.19 108 VAL A O 1
ATOM 824 N N . THR A 1 109 ? 7.406 0.043 4.031 1.00 94.81 109 THR A N 1
ATOM 825 C CA . THR A 1 109 ? 6.849 1.014 4.983 1.00 94.81 109 THR A CA 1
ATOM 826 C C . THR A 1 109 ? 5.351 0.799 5.189 1.00 94.81 109 THR A C 1
ATOM 828 O O . THR A 1 109 ? 4.883 0.800 6.324 1.00 94.81 109 THR A O 1
ATOM 831 N N . GLY A 1 110 ? 4.596 0.564 4.114 1.00 93.62 110 GLY A N 1
ATOM 832 C CA . GLY A 1 110 ? 3.159 0.307 4.176 1.00 93.62 110 GLY A CA 1
ATOM 833 C C . GLY A 1 110 ? 2.819 -0.974 4.936 1.00 93.62 110 GLY A C 1
ATOM 834 O O . GLY A 1 110 ? 1.912 -0.960 5.764 1.00 93.62 110 GLY A O 1
ATOM 835 N N . LEU A 1 111 ? 3.571 -2.059 4.718 1.00 94.62 111 LEU A N 1
ATOM 836 C CA . LEU A 1 111 ? 3.405 -3.319 5.450 1.00 94.62 111 LEU A CA 1
ATOM 837 C C . LEU A 1 111 ? 3.771 -3.160 6.926 1.00 94.62 111 LEU A C 1
ATOM 839 O O . LEU A 1 111 ? 3.041 -3.649 7.785 1.00 94.62 111 LEU A O 1
ATOM 843 N N . GLY A 1 112 ? 4.864 -2.451 7.225 1.00 93.56 112 GLY A N 1
ATOM 844 C CA . GLY A 1 112 ? 5.263 -2.148 8.598 1.00 93.56 112 GLY A CA 1
ATOM 845 C C . GLY A 1 112 ? 4.194 -1.348 9.344 1.00 93.56 112 GLY A C 1
ATOM 846 O O . GLY A 1 112 ? 3.838 -1.700 10.467 1.00 93.56 112 GLY A O 1
ATOM 847 N N . LEU A 1 113 ? 3.623 -0.326 8.699 1.00 92.50 113 LEU A N 1
ATOM 848 C CA . LEU A 1 113 ? 2.526 0.460 9.267 1.00 92.50 113 LEU A CA 1
ATOM 849 C C . LEU A 1 113 ? 1.246 -0.363 9.423 1.00 92.50 113 LEU A C 1
ATOM 851 O O . LEU A 1 113 ? 0.634 -0.305 10.481 1.00 92.50 113 LEU A O 1
ATOM 855 N N . ALA A 1 114 ? 0.868 -1.163 8.424 1.00 91.75 114 ALA A N 1
ATOM 856 C CA . ALA A 1 114 ? -0.301 -2.035 8.519 1.00 91.75 114 ALA A CA 1
ATOM 857 C C . ALA A 1 114 ? -0.169 -3.030 9.680 1.00 91.75 114 ALA A C 1
ATOM 859 O O . ALA A 1 114 ? -1.094 -3.183 10.475 1.00 91.75 114 ALA A O 1
ATOM 860 N N . ALA A 1 115 ? 1.003 -3.654 9.829 1.00 92.38 115 ALA A N 1
ATOM 861 C CA . ALA A 1 115 ? 1.290 -4.532 10.957 1.00 92.38 115 ALA A CA 1
ATOM 862 C C . ALA A 1 115 ? 1.210 -3.776 12.290 1.00 92.38 115 ALA A C 1
ATOM 864 O O . ALA A 1 115 ? 0.570 -4.262 13.218 1.00 92.38 115 ALA A O 1
ATOM 865 N N . ALA A 1 116 ? 1.790 -2.575 12.381 1.00 89.38 116 ALA A N 1
ATOM 866 C CA . ALA A 1 116 ? 1.714 -1.747 13.582 1.00 89.38 116 ALA A CA 1
ATOM 867 C C . ALA A 1 116 ? 0.272 -1.340 13.928 1.00 89.38 116 ALA A C 1
ATOM 869 O O . ALA A 1 116 ? -0.101 -1.380 15.095 1.00 89.38 116 ALA A O 1
ATOM 870 N N . THR A 1 117 ? -0.560 -1.007 12.938 1.00 88.31 117 THR A N 1
ATOM 871 C CA . THR A 1 117 ? -1.981 -0.692 13.144 1.00 88.31 117 THR A CA 1
ATOM 872 C C . THR A 1 117 ? -2.753 -1.908 13.658 1.00 88.31 117 THR A C 1
ATOM 874 O O . THR A 1 117 ? -3.486 -1.806 14.640 1.00 88.31 117 THR A O 1
ATOM 877 N N . VAL A 1 118 ? -2.561 -3.077 13.042 1.00 88.12 118 VAL A N 1
ATOM 878 C C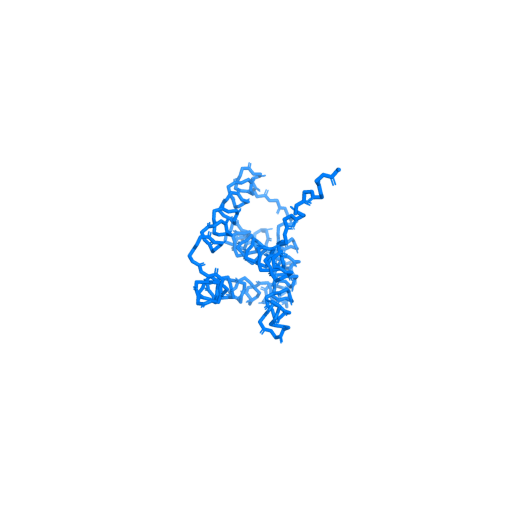A . VAL A 1 118 ? -3.289 -4.301 13.411 1.00 88.12 118 VAL A CA 1
ATOM 879 C C . VAL A 1 118 ? -2.840 -4.850 14.769 1.00 88.12 118 VAL A C 1
ATOM 881 O O . VAL A 1 118 ? -3.684 -5.262 15.567 1.00 88.12 118 VAL A O 1
ATOM 884 N N . LEU A 1 119 ? -1.530 -4.870 15.034 1.00 86.56 119 LEU A N 1
ATOM 885 C CA . LEU A 1 119 ? -0.947 -5.403 16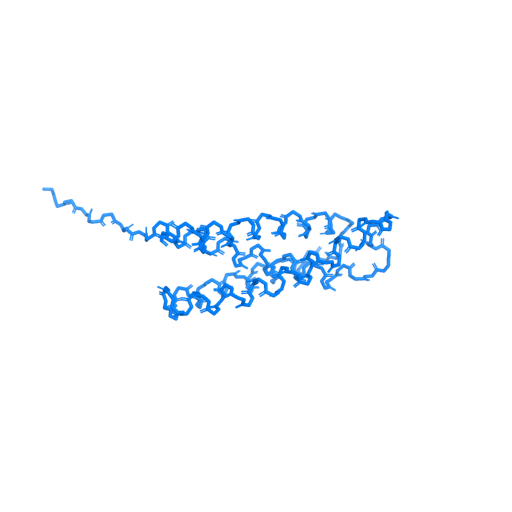.272 1.00 86.56 119 LEU A CA 1
ATOM 886 C C . LEU A 1 119 ? -1.049 -4.416 17.434 1.00 86.56 119 LEU A C 1
ATOM 888 O O . LEU A 1 119 ? -1.269 -4.831 18.567 1.00 86.56 119 LEU A O 1
ATOM 892 N N . GLY A 1 120 ? -0.882 -3.124 17.156 1.00 73.00 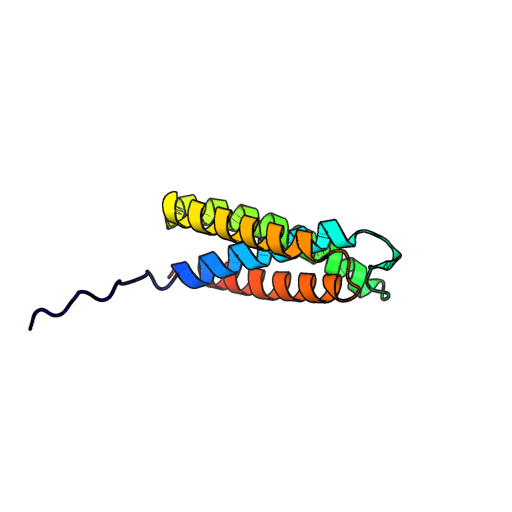120 GLY A N 1
ATOM 893 C CA . GLY A 1 120 ? -0.894 -2.071 18.165 1.00 73.00 120 GLY A CA 1
ATOM 894 C C . GLY A 1 120 ? -2.287 -1.713 18.671 1.00 73.00 120 GLY A C 1
ATOM 895 O O . GLY A 1 120 ? -2.364 -1.096 19.725 1.00 73.00 120 GLY A O 1
ATOM 896 N N . ARG A 1 121 ? -3.352 -2.089 17.937 1.00 58.72 121 ARG A N 1
ATOM 897 C CA . ARG A 1 121 ? -4.769 -1.781 18.231 1.00 58.72 121 ARG A CA 1
ATOM 898 C C . ARG A 1 121 ? -4.953 -0.447 18.974 1.00 58.72 121 ARG A C 1
ATOM 900 O O . ARG A 1 121 ? -5.455 -0.409 20.095 1.00 58.72 121 ARG A O 1
ATOM 907 N N . ILE A 1 122 ? -4.508 0.618 18.308 1.00 47.31 122 ILE A N 1
ATOM 908 C CA . ILE A 1 122 ? -4.867 2.017 18.566 1.00 47.31 122 ILE A CA 1
ATOM 909 C C . ILE A 1 122 ? -6.187 2.311 17.850 1.00 47.31 122 ILE A C 1
ATOM 911 O O . ILE A 1 122 ? -6.350 1.776 16.728 1.00 47.31 122 ILE A O 1
#

Sequence (122 aa):
MESRPEPHYPSGMQPFLLSVVLLSGAAFIHTRSAVPEMRPANATADRVWKLLGRAAFLAWLGMLVWGVVHLGILPTLVALLASLAVNALIAQRGPRPAWPGLSMFFAVTGLGLAAATVLGRI

Organism: NCBI:txid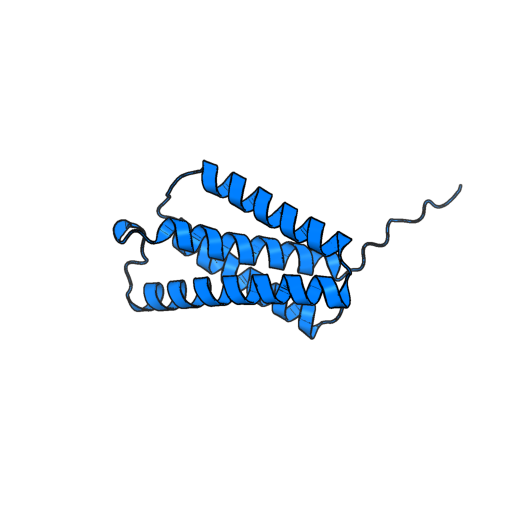2041189